Protein AF-A0A507CBW6-F1 (afdb_monomer_lite)

InterPro domains:
  IPR060113 TMA17, alpha-helical domain [PF26729] (41-96)

Organism: NCBI:txid1806994

Structure (mmCIF, N/CA/C/O backbone):
data_AF-A0A507CBW6-F1
#
_entry.id   AF-A0A507CBW6-F1
#
loop_
_atom_site.group_PDB
_atom_site.id
_atom_site.type_symbol
_atom_site.label_atom_id
_atom_site.label_alt_id
_atom_site.label_comp_id
_atom_site.label_asym_id
_atom_site.label_entity_id
_atom_site.label_seq_id
_atom_site.pdbx_PDB_ins_code
_atom_site.Cartn_x
_atom_site.Cartn_y
_atom_site.Cartn_z
_atom_site.occupancy
_atom_site.B_iso_or_equiv
_atom_site.auth_seq_id
_atom_site.auth_comp_id
_atom_site.auth_asym_id
_atom_site.auth_atom_id
_atom_site.pdbx_PDB_model_num
ATOM 1 N N . MET A 1 1 ? -36.607 7.594 3.781 1.00 44.94 1 MET A N 1
ATOM 2 C CA . MET A 1 1 ? -35.311 7.344 3.123 1.00 44.94 1 MET A CA 1
ATOM 3 C C . MET A 1 1 ? -34.856 6.011 3.657 1.00 44.94 1 MET A C 1
ATOM 5 O O . MET A 1 1 ? -34.400 5.958 4.791 1.00 44.94 1 MET A O 1
ATOM 9 N N . ASP A 1 2 ? -35.124 4.957 2.900 1.00 50.09 2 ASP A N 1
ATOM 10 C CA . ASP A 1 2 ? -34.789 3.590 3.280 1.00 50.09 2 ASP A CA 1
ATOM 11 C C . ASP A 1 2 ? -33.283 3.386 3.084 1.00 50.09 2 ASP A C 1
ATOM 13 O O . ASP A 1 2 ? -32.728 3.716 2.033 1.00 50.09 2 ASP A O 1
ATOM 17 N N . ILE A 1 3 ? -32.605 2.968 4.151 1.00 53.09 3 ILE A N 1
ATOM 18 C CA . ILE A 1 3 ? -31.185 2.625 4.138 1.00 53.09 3 ILE A CA 1
ATOM 19 C C . ILE A 1 3 ? -31.140 1.131 3.824 1.00 53.09 3 ILE A C 1
ATOM 21 O O . ILE A 1 3 ? -31.479 0.313 4.675 1.00 53.09 3 ILE A O 1
ATOM 25 N N . ASP A 1 4 ? -30.787 0.788 2.587 1.00 57.66 4 ASP A N 1
ATOM 26 C CA . ASP A 1 4 ? -30.631 -0.605 2.167 1.00 57.66 4 ASP A CA 1
ATOM 27 C C . ASP A 1 4 ? -29.314 -1.164 2.722 1.00 57.66 4 ASP A C 1
ATOM 29 O O . ASP A 1 4 ? -28.259 -1.086 2.081 1.00 57.66 4 ASP A O 1
ATOM 33 N N . ASP A 1 5 ? -29.375 -1.710 3.932 1.00 70.12 5 ASP A N 1
ATOM 34 C CA . ASP A 1 5 ? -28.289 -2.488 4.514 1.00 70.12 5 ASP A CA 1
ATOM 35 C C . ASP A 1 5 ? -28.390 -3.939 4.042 1.00 70.12 5 ASP A C 1
ATOM 37 O O . ASP A 1 5 ? -29.399 -4.610 4.254 1.00 70.12 5 ASP A O 1
ATOM 41 N N . TYR A 1 6 ? -27.335 -4.434 3.396 1.00 75.31 6 TYR A N 1
ATOM 42 C CA . TYR A 1 6 ? -27.193 -5.850 3.069 1.00 75.31 6 TYR A CA 1
ATOM 43 C C . TYR A 1 6 ? -25.892 -6.403 3.654 1.00 75.31 6 TYR A C 1
ATOM 45 O O . TYR A 1 6 ? -24.860 -5.723 3.707 1.00 75.31 6 TYR A O 1
ATOM 53 N N . GLU A 1 7 ? -25.972 -7.646 4.119 1.00 72.19 7 GLU A N 1
ATOM 54 C CA . GLU A 1 7 ? -24.863 -8.399 4.694 1.00 72.19 7 GLU A CA 1
ATOM 55 C C . GLU A 1 7 ? -24.310 -9.359 3.642 1.00 72.19 7 GLU A C 1
ATOM 57 O O . GLU A 1 7 ? -25.050 -10.132 3.035 1.00 72.19 7 GLU A O 1
ATOM 62 N N . GLU A 1 8 ? -23.003 -9.292 3.405 1.00 76.50 8 GLU A N 1
ATOM 63 C CA . GLU A 1 8 ? -22.300 -10.188 2.489 1.00 76.50 8 GLU A CA 1
ATOM 64 C C . GLU A 1 8 ? -21.407 -11.126 3.312 1.00 76.50 8 GLU A C 1
ATOM 66 O O . GLU A 1 8 ? -20.536 -10.670 4.060 1.00 76.50 8 GLU A O 1
ATOM 71 N N . GLU A 1 9 ? -21.645 -12.438 3.216 1.00 83.62 9 GLU A N 1
ATOM 72 C CA . GLU A 1 9 ? -20.814 -13.452 3.874 1.00 83.62 9 GLU A CA 1
ATOM 73 C C . GLU A 1 9 ? -19.533 -13.668 3.057 1.00 83.62 9 GLU A C 1
ATOM 75 O O . GLU A 1 9 ? -19.564 -14.159 1.929 1.00 83.62 9 GLU A O 1
ATOM 80 N N . LEU A 1 10 ? -18.391 -13.276 3.622 1.00 78.38 10 LEU A N 1
ATOM 81 C CA . LEU A 1 10 ? -17.081 -13.389 2.966 1.00 78.38 10 LEU A CA 1
ATOM 82 C C . LEU A 1 10 ? -16.437 -14.760 3.211 1.00 78.38 10 LEU A C 1
ATOM 84 O O . LEU A 1 10 ? -15.680 -15.254 2.377 1.00 78.38 10 LEU A O 1
ATOM 88 N N . MET A 1 11 ? -16.715 -15.353 4.373 1.00 71.00 11 MET A N 1
ATOM 89 C CA . MET A 1 11 ? -16.264 -16.673 4.824 1.00 71.00 11 MET A CA 1
ATOM 90 C C . MET A 1 11 ? -17.282 -17.234 5.827 1.00 71.00 11 MET A C 1
ATOM 92 O O . MET A 1 11 ? -17.985 -16.429 6.436 1.00 71.00 11 MET A O 1
ATOM 96 N N . PRO A 1 12 ? -17.325 -18.563 6.073 1.00 65.94 12 PRO A N 1
ATOM 97 C CA . PRO A 1 12 ? -18.265 -19.155 7.022 1.00 65.94 12 PRO A CA 1
ATOM 98 C C . PRO A 1 12 ? -18.230 -18.453 8.386 1.00 65.94 12 PRO A C 1
ATOM 100 O O . PRO A 1 12 ? -17.226 -18.518 9.099 1.00 65.94 12 PRO A O 1
ATOM 103 N N . GLY A 1 13 ? -19.321 -17.769 8.733 1.00 70.69 13 GLY A N 1
ATOM 104 C CA . GLY A 1 13 ? -19.465 -17.047 10.002 1.00 70.69 13 GLY A CA 1
ATOM 105 C C . GLY A 1 13 ? -18.837 -15.647 10.058 1.00 70.69 13 GLY A C 1
ATOM 106 O O . GLY A 1 13 ? -18.780 -15.062 11.140 1.00 70.69 13 GLY A O 1
ATOM 107 N N . VAL A 1 14 ? -18.378 -15.094 8.932 1.00 60.16 14 VAL A N 1
ATOM 108 C CA . VAL A 1 14 ? -17.850 -13.724 8.830 1.00 60.16 14 VAL A CA 1
ATOM 109 C C . VAL A 1 14 ? -18.712 -12.917 7.862 1.00 60.16 14 VAL A C 1
ATOM 111 O O . VAL A 1 14 ? -18.595 -13.049 6.641 1.00 60.16 14 VAL A O 1
ATOM 114 N N . TYR A 1 15 ? -19.541 -12.044 8.429 1.00 80.69 15 TYR A N 1
ATOM 115 C CA . TYR A 1 15 ? -20.447 -11.165 7.694 1.00 80.69 15 TYR A CA 1
ATOM 116 C C . TYR A 1 15 ? -19.899 -9.740 7.677 1.00 80.69 15 TYR A C 1
ATOM 118 O O . TYR A 1 15 ? -19.450 -9.223 8.702 1.00 80.69 15 TYR A O 1
ATOM 126 N N . LEU A 1 16 ? -19.929 -9.101 6.508 1.00 70.75 16 LEU A N 1
ATOM 127 C CA . LEU A 1 16 ? -19.616 -7.685 6.363 1.00 70.75 16 LEU A CA 1
ATOM 128 C C . LEU A 1 16 ? -20.900 -6.919 6.047 1.00 70.75 16 LEU A C 1
ATOM 130 O O . LEU A 1 16 ? -21.464 -7.059 4.961 1.00 70.75 16 LEU A O 1
ATOM 134 N N . THR A 1 17 ? -21.338 -6.075 6.977 1.00 67.06 17 THR A N 1
ATOM 135 C CA . THR A 1 17 ? -22.446 -5.141 6.754 1.00 67.06 17 THR A CA 1
ATOM 136 C C . THR A 1 17 ? -21.914 -3.930 5.986 1.00 67.06 17 THR A C 1
ATOM 138 O O . THR A 1 17 ? -21.054 -3.197 6.484 1.00 67.06 17 THR A O 1
ATOM 141 N N . ARG A 1 18 ? -22.369 -3.726 4.742 1.00 57.06 18 ARG A N 1
ATOM 142 C CA . ARG A 1 18 ? -21.853 -2.658 3.869 1.00 57.06 18 ARG A CA 1
ATOM 143 C C . ARG A 1 18 ? -22.883 -1.540 3.702 1.00 57.06 18 ARG A C 1
ATOM 145 O O . ARG A 1 18 ? -23.785 -1.637 2.880 1.00 57.06 18 ARG A O 1
ATOM 152 N N . HIS A 1 19 ? -22.692 -0.429 4.409 1.00 63.62 19 HIS A N 1
ATOM 153 C CA . HIS A 1 19 ? -23.554 0.747 4.266 1.00 63.62 19 HIS A CA 1
ATOM 154 C C . HIS A 1 19 ? -23.194 1.543 3.004 1.00 63.62 19 HIS A C 1
ATOM 156 O O . HIS A 1 19 ? -22.082 2.068 2.867 1.00 63.62 19 HIS A O 1
ATOM 162 N N . ARG A 1 20 ? -24.142 1.680 2.068 1.00 49.03 20 ARG A N 1
ATOM 163 C CA . ARG A 1 20 ? -23.980 2.522 0.873 1.00 49.03 20 ARG A CA 1
ATOM 164 C C . ARG A 1 20 ? -24.113 4.007 1.239 1.00 49.03 20 ARG A C 1
ATOM 166 O O . ARG A 1 20 ? -25.126 4.646 0.984 1.00 49.03 20 ARG A O 1
ATOM 173 N N . ARG A 1 21 ? -23.049 4.604 1.780 1.00 52.28 21 ARG A N 1
ATOM 174 C CA . ARG A 1 21 ? -22.873 6.063 1.715 1.00 52.28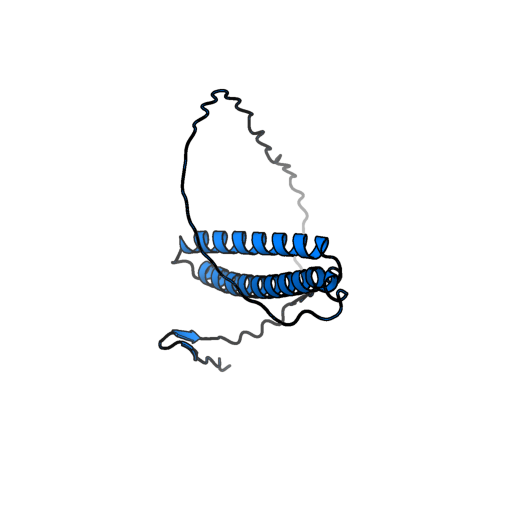 21 ARG A CA 1
ATOM 175 C C . ARG A 1 21 ? -22.273 6.412 0.357 1.00 52.28 21 ARG A C 1
ATOM 177 O O . ARG A 1 21 ? -21.103 6.142 0.098 1.00 52.28 21 ARG A O 1
ATOM 184 N N . SER A 1 22 ? -23.077 6.997 -0.528 1.00 51.47 22 SER A N 1
ATOM 185 C CA . SER A 1 22 ? -22.610 7.606 -1.775 1.00 51.47 22 SER A CA 1
ATOM 186 C C . SER A 1 22 ? -21.754 8.834 -1.456 1.00 51.47 22 SER A C 1
ATOM 188 O O . SER A 1 22 ? -22.230 9.964 -1.470 1.00 51.47 22 SER A O 1
ATOM 190 N N . ASN A 1 23 ? -20.482 8.600 -1.131 1.00 45.50 23 ASN A N 1
ATOM 191 C CA . ASN A 1 23 ? -19.489 9.646 -0.949 1.00 45.50 23 ASN A CA 1
ATOM 192 C C . ASN A 1 23 ? -18.842 9.959 -2.308 1.00 45.50 23 ASN A C 1
ATOM 194 O O . ASN A 1 23 ? -17.816 9.394 -2.687 1.00 45.50 23 ASN A O 1
ATOM 198 N N . THR A 1 24 ? -19.481 10.835 -3.083 1.00 46.91 24 THR A N 1
ATOM 199 C CA . THR A 1 24 ? -18.931 11.425 -4.313 1.00 46.91 24 THR A CA 1
ATOM 200 C C . THR A 1 24 ? -18.005 12.598 -3.980 1.00 46.91 24 THR A C 1
ATOM 202 O O . THR A 1 24 ? -18.213 13.716 -4.444 1.00 46.91 24 THR A O 1
ATOM 205 N N . ALA A 1 25 ? -16.977 12.361 -3.167 1.00 47.00 25 ALA A N 1
ATOM 206 C CA . ALA A 1 25 ? -15.941 13.346 -2.878 1.00 47.00 25 ALA A CA 1
ATOM 207 C C . ALA A 1 25 ? -14.595 12.845 -3.418 1.00 47.00 25 ALA A C 1
ATOM 209 O O . ALA A 1 25 ? -13.909 12.041 -2.798 1.00 47.00 25 ALA A O 1
ATOM 210 N N . ASN A 1 26 ? -14.244 13.316 -4.619 1.00 43.25 26 ASN A N 1
ATOM 211 C CA . ASN A 1 26 ? -12.877 13.398 -5.143 1.00 43.25 26 ASN A CA 1
ATOM 212 C C . ASN A 1 26 ? -11.959 12.186 -4.887 1.00 43.25 26 ASN A C 1
ATOM 214 O O . ASN A 1 26 ? -10.873 12.318 -4.321 1.00 43.25 26 ASN A O 1
ATOM 218 N N . GLN A 1 27 ? -12.299 11.022 -5.447 1.00 43.97 27 GLN A N 1
ATOM 219 C CA . GLN A 1 27 ? -11.257 10.060 -5.805 1.00 43.97 27 GLN A CA 1
ATOM 220 C C . GLN A 1 27 ? -10.465 10.631 -6.989 1.00 43.97 27 GLN A C 1
ATOM 222 O O . GLN A 1 27 ? -10.695 10.292 -8.145 1.00 43.97 27 GLN A O 1
ATOM 227 N N . ARG A 1 28 ? -9.496 11.510 -6.697 1.00 44.84 28 ARG A N 1
ATOM 228 C CA . ARG A 1 28 ? -8.319 11.703 -7.551 1.00 44.84 28 ARG A CA 1
ATOM 229 C C . ARG A 1 28 ? -7.540 10.386 -7.534 1.00 44.84 28 ARG A C 1
ATOM 231 O O . ARG A 1 28 ? -6.507 10.265 -6.884 1.00 44.84 28 ARG A O 1
ATOM 238 N N . THR A 1 29 ? -8.048 9.385 -8.244 1.00 51.53 29 THR A N 1
ATOM 239 C CA . THR A 1 29 ? -7.323 8.183 -8.650 1.00 51.53 29 THR A CA 1
ATOM 240 C C . THR A 1 29 ? -6.260 8.615 -9.652 1.00 51.53 29 THR A C 1
ATOM 242 O O . THR A 1 29 ? -6.385 8.425 -10.860 1.00 51.53 29 THR A O 1
ATOM 245 N N . ARG A 1 30 ? -5.208 9.283 -9.169 1.00 57.19 30 ARG A N 1
ATOM 246 C CA . ARG A 1 30 ? -3.956 9.310 -9.913 1.00 57.19 30 ARG A CA 1
ATOM 247 C C . ARG A 1 30 ? -3.467 7.872 -9.893 1.00 57.19 30 ARG A C 1
ATOM 249 O O . ARG A 1 30 ? -3.099 7.381 -8.832 1.00 57.19 30 ARG A O 1
ATOM 256 N N . ASN A 1 31 ? -3.541 7.198 -11.038 1.00 62.19 31 ASN A N 1
ATOM 257 C CA . ASN A 1 31 ? -2.877 5.915 -11.227 1.00 62.19 31 ASN A CA 1
ATOM 258 C C . ASN A 1 31 ? -1.422 6.092 -10.766 1.00 62.19 31 ASN A C 1
ATOM 260 O O . ASN A 1 31 ? -0.713 6.886 -11.389 1.00 62.19 31 ASN A O 1
ATOM 264 N N . PRO A 1 32 ? -0.981 5.413 -9.691 1.00 61.97 32 PRO A N 1
ATOM 265 C CA . PRO A 1 32 ? 0.359 5.608 -9.129 1.00 61.97 32 PRO A CA 1
ATOM 266 C C . PRO A 1 32 ? 1.468 5.188 -10.106 1.00 61.97 32 PRO A C 1
ATOM 268 O O . PRO A 1 32 ? 2.618 5.559 -9.933 1.00 61.97 32 PRO A O 1
ATOM 271 N N . MET A 1 33 ? 1.100 4.460 -11.160 1.00 64.50 33 MET A N 1
ATOM 272 C CA . MET A 1 33 ? 1.981 3.989 -12.225 1.00 64.50 33 MET A CA 1
ATOM 273 C C . MET A 1 33 ? 2.276 5.024 -13.311 1.00 64.50 33 MET A C 1
ATOM 275 O O . MET A 1 33 ? 3.276 4.901 -14.013 1.00 64.50 33 MET A O 1
ATOM 279 N N . LYS A 1 34 ? 1.428 6.047 -13.473 1.00 68.62 34 LYS A N 1
ATOM 280 C CA . LYS A 1 34 ? 1.459 6.873 -14.682 1.00 68.62 34 LYS A CA 1
ATOM 281 C C . LYS A 1 34 ? 2.777 7.651 -14.777 1.00 68.62 34 LYS A C 1
ATOM 283 O O . LYS A 1 34 ? 2.970 8.623 -14.051 1.00 68.62 34 LYS A O 1
ATOM 288 N N . GLY A 1 35 ? 3.641 7.248 -15.709 1.00 71.94 35 GLY A N 1
ATOM 289 C CA . GLY A 1 35 ? 4.928 7.894 -15.993 1.00 71.94 35 GLY A CA 1
ATOM 290 C C . GLY A 1 35 ? 6.166 7.228 -15.380 1.00 71.94 35 GLY A C 1
ATOM 291 O O . GLY A 1 35 ? 7.264 7.725 -15.611 1.00 71.94 35 GLY A O 1
ATOM 292 N N . ILE A 1 36 ? 6.019 6.119 -14.646 1.00 81.00 36 ILE A N 1
ATOM 293 C CA . ILE A 1 36 ? 7.155 5.332 -14.120 1.00 81.00 36 ILE A CA 1
ATOM 294 C C . ILE A 1 36 ? 7.233 3.909 -14.699 1.00 81.00 36 ILE A C 1
ATOM 296 O O . ILE A 1 36 ? 8.167 3.178 -14.398 1.00 81.00 36 ILE A O 1
ATOM 300 N N . GLU A 1 37 ? 6.276 3.529 -15.549 1.00 77.06 37 GLU A N 1
ATOM 301 C CA . GLU A 1 37 ? 6.025 2.160 -16.042 1.00 77.06 37 GLU A CA 1
ATOM 302 C C . GLU A 1 37 ? 7.203 1.478 -16.759 1.00 77.06 37 GLU A C 1
ATOM 304 O O . GLU A 1 37 ? 7.251 0.246 -16.806 1.00 77.06 37 GLU A O 1
ATOM 309 N N . ASP A 1 38 ? 8.146 2.255 -17.294 1.00 77.81 38 ASP A N 1
ATOM 310 C CA . ASP A 1 38 ? 9.229 1.748 -18.145 1.00 77.81 38 ASP A CA 1
ATOM 311 C C . ASP A 1 38 ? 10.622 1.871 -17.513 1.00 77.81 38 ASP A C 1
ATOM 313 O O . ASP A 1 38 ? 11.607 1.418 -18.092 1.00 77.81 38 ASP A O 1
ATOM 317 N N . SER A 1 39 ? 10.727 2.456 -16.315 1.00 88.19 39 SER A N 1
ATOM 318 C CA . SER A 1 39 ? 12.002 2.582 -15.607 1.00 88.19 39 SER A CA 1
ATOM 319 C C . SER A 1 39 ? 12.034 1.673 -14.388 1.00 88.19 39 SER A C 1
ATOM 321 O O . SER A 1 39 ? 11.316 1.895 -13.414 1.00 88.19 39 SER A O 1
ATOM 323 N N . TYR A 1 40 ? 12.910 0.667 -14.427 1.00 88.56 40 TYR A N 1
ATOM 324 C CA . TYR A 1 40 ? 13.100 -0.268 -13.319 1.00 88.56 40 TYR A CA 1
ATOM 325 C C . TYR A 1 40 ? 13.457 0.456 -12.011 1.00 88.56 40 TYR A C 1
ATOM 327 O O . TYR A 1 40 ? 12.880 0.155 -10.970 1.00 88.56 40 TYR A O 1
ATOM 335 N N . GLU A 1 41 ? 14.349 1.450 -12.068 1.00 89.69 41 GLU A N 1
ATOM 336 C CA . GLU A 1 41 ? 14.767 2.226 -10.893 1.00 89.69 41 GLU A CA 1
ATOM 337 C C . GLU A 1 41 ? 13.598 3.009 -10.280 1.00 89.69 41 GLU A C 1
ATOM 339 O O . GLU A 1 41 ? 13.413 3.010 -9.063 1.00 89.69 41 GLU A O 1
ATOM 344 N N . LEU A 1 42 ? 12.761 3.642 -11.115 1.00 89.62 42 LEU A N 1
ATOM 345 C CA . LEU A 1 42 ? 11.596 4.390 -10.629 1.00 89.62 42 LEU A CA 1
ATOM 346 C C . LEU A 1 42 ? 10.538 3.461 -10.025 1.00 89.62 42 LEU A C 1
ATOM 348 O O . LEU A 1 42 ? 9.921 3.806 -9.016 1.00 89.62 42 LEU A O 1
ATOM 352 N N . LEU A 1 43 ? 10.357 2.274 -10.606 1.00 90.12 43 LEU A N 1
ATOM 353 C CA . LEU A 1 43 ? 9.477 1.240 -10.069 1.00 90.12 43 LEU A CA 1
ATOM 354 C C . LEU A 1 43 ? 9.977 0.709 -8.719 1.00 90.12 43 LEU A C 1
ATOM 356 O O . LEU A 1 43 ? 9.183 0.562 -7.792 1.00 90.12 43 LEU A O 1
ATOM 360 N N . GLU A 1 44 ? 11.280 0.477 -8.563 1.00 92.31 44 GLU A N 1
ATOM 361 C CA . GLU A 1 44 ? 11.863 0.035 -7.292 1.00 92.31 44 GLU A CA 1
ATOM 362 C C . GLU A 1 44 ? 11.680 1.083 -6.184 1.00 92.31 44 GLU A C 1
ATOM 364 O O . GLU A 1 44 ? 11.216 0.755 -5.085 1.00 92.31 44 GLU A O 1
ATOM 369 N N . ILE A 1 45 ? 11.969 2.352 -6.491 1.00 92.81 45 ILE A N 1
ATOM 370 C CA . ILE A 1 45 ? 11.771 3.477 -5.567 1.00 92.81 45 ILE A CA 1
ATOM 371 C C . ILE A 1 45 ? 10.303 3.565 -5.139 1.00 92.81 45 ILE A C 1
ATOM 373 O O . ILE A 1 45 ? 10.008 3.682 -3.945 1.00 92.81 45 ILE A O 1
ATOM 377 N N . GLU A 1 46 ? 9.371 3.478 -6.089 1.00 93.19 46 GLU A N 1
ATOM 378 C CA . GLU A 1 46 ? 7.942 3.559 -5.792 1.00 93.19 46 GLU A CA 1
ATOM 379 C C . GLU A 1 46 ? 7.451 2.343 -4.988 1.00 93.19 46 GLU A C 1
ATOM 381 O O . GLU A 1 46 ? 6.687 2.505 -4.032 1.00 93.19 46 GLU A O 1
ATOM 386 N N . SER A 1 47 ? 7.938 1.134 -5.291 1.00 93.00 47 SER A N 1
ATOM 387 C CA . SER A 1 47 ? 7.658 -0.075 -4.501 1.00 93.00 47 SER A CA 1
ATOM 388 C C . SER A 1 47 ? 8.091 0.105 -3.046 1.00 93.00 47 SER A C 1
ATOM 390 O O . SER A 1 47 ? 7.319 -0.165 -2.121 1.00 93.00 47 SER A O 1
ATOM 392 N N . LEU A 1 48 ? 9.302 0.625 -2.823 1.00 94.69 48 LEU A N 1
ATOM 393 C CA . LEU A 1 48 ? 9.823 0.883 -1.483 1.00 94.69 48 LEU A CA 1
ATOM 394 C C . LEU A 1 48 ? 9.001 1.954 -0.752 1.00 94.69 48 LEU A C 1
ATOM 396 O O . LEU A 1 48 ? 8.669 1.785 0.426 1.00 94.69 48 LEU A O 1
ATOM 400 N N . ARG A 1 49 ? 8.621 3.031 -1.452 1.00 96.94 49 ARG A N 1
ATOM 401 C CA . ARG A 1 49 ? 7.767 4.098 -0.913 1.00 96.94 49 ARG A CA 1
ATOM 402 C C . ARG A 1 49 ? 6.414 3.551 -0.457 1.00 96.94 49 ARG A C 1
ATOM 404 O O . ARG A 1 49 ? 5.979 3.853 0.656 1.00 96.94 49 ARG A O 1
ATOM 411 N N . LEU A 1 50 ? 5.765 2.729 -1.284 1.00 95.25 50 LEU A N 1
ATOM 412 C CA . LEU A 1 50 ? 4.487 2.097 -0.954 1.00 95.25 50 LEU A CA 1
ATOM 413 C C . LEU A 1 50 ? 4.625 1.124 0.221 1.00 95.25 50 LEU A C 1
ATOM 415 O O . LEU A 1 50 ? 3.824 1.189 1.151 1.00 95.25 50 LEU A O 1
ATOM 419 N N . LYS A 1 51 ? 5.669 0.286 0.250 1.00 95.75 51 LYS A N 1
ATOM 420 C CA . LYS A 1 51 ? 5.944 -0.624 1.378 1.00 95.75 51 LYS A CA 1
ATOM 421 C C . LYS A 1 51 ? 6.111 0.133 2.696 1.00 95.75 51 LYS A C 1
ATOM 423 O O . LYS A 1 51 ? 5.568 -0.285 3.719 1.00 95.75 51 LYS A O 1
ATOM 428 N N . ASN A 1 52 ? 6.813 1.266 2.677 1.00 96.50 52 ASN A N 1
ATOM 429 C CA . ASN A 1 52 ? 6.961 2.106 3.862 1.00 96.50 52 ASN A CA 1
ATOM 430 C C . ASN A 1 52 ? 5.622 2.740 4.282 1.00 96.50 52 ASN A C 1
ATOM 432 O O . ASN A 1 52 ? 5.273 2.719 5.460 1.00 96.50 52 ASN A O 1
ATOM 436 N N . SER A 1 53 ? 4.827 3.227 3.323 1.00 95.75 53 SER A N 1
ATOM 437 C CA . SER A 1 53 ? 3.484 3.751 3.607 1.00 95.75 53 SER A CA 1
ATOM 438 C C . SER A 1 53 ? 2.583 2.699 4.261 1.00 95.75 53 SER A C 1
ATOM 440 O O . SER A 1 53 ? 1.922 3.006 5.251 1.00 95.75 53 SER A O 1
ATOM 442 N N . VAL A 1 54 ? 2.582 1.459 3.760 1.00 96.56 54 VAL A N 1
ATOM 443 C CA . VAL A 1 54 ? 1.822 0.350 4.359 1.00 96.56 54 VAL A CA 1
ATOM 444 C C . VAL A 1 54 ? 2.291 0.083 5.787 1.00 96.56 54 VAL A C 1
ATOM 446 O O . VAL A 1 54 ? 1.467 -0.037 6.692 1.00 96.56 54 VAL A O 1
ATOM 449 N N . LYS A 1 55 ? 3.609 0.028 6.013 1.00 97.44 55 LYS A N 1
ATOM 450 C CA . LYS A 1 55 ? 4.184 -0.189 7.346 1.00 97.44 55 LYS A CA 1
ATOM 451 C C . LYS A 1 55 ? 3.709 0.868 8.349 1.00 97.44 55 LYS A C 1
ATOM 453 O O . LYS A 1 55 ? 3.316 0.513 9.458 1.00 97.44 55 LYS A O 1
ATOM 458 N N . LEU A 1 56 ? 3.716 2.142 7.956 1.00 96.94 56 LEU A N 1
ATOM 459 C CA . LEU A 1 56 ? 3.262 3.245 8.807 1.00 96.94 56 LEU A CA 1
ATOM 460 C C . LEU A 1 56 ? 1.760 3.161 9.108 1.00 96.94 56 LEU A C 1
ATOM 462 O O . LEU A 1 56 ? 1.364 3.336 10.258 1.00 96.94 56 LEU A O 1
ATOM 466 N N . LEU A 1 57 ? 0.929 2.835 8.112 1.00 96.81 57 LEU A N 1
ATOM 467 C CA . LEU A 1 57 ? -0.514 2.654 8.313 1.00 96.81 57 LEU A CA 1
ATOM 468 C C . LEU A 1 57 ? -0.819 1.484 9.256 1.00 96.81 57 LEU A C 1
ATOM 470 O O . LEU A 1 57 ? -1.690 1.594 10.114 1.00 96.81 57 LEU A O 1
ATOM 474 N N . LEU A 1 58 ? -0.079 0.377 9.149 1.00 97.38 58 LEU A N 1
ATOM 475 C CA . LEU A 1 58 ? -0.217 -0.759 10.064 1.00 97.38 58 LEU A CA 1
ATOM 476 C C . LEU A 1 58 ? 0.172 -0.388 11.500 1.00 97.38 58 LEU A C 1
ATOM 478 O O . LEU A 1 58 ? -0.547 -0.746 12.432 1.00 97.38 58 LEU A O 1
ATOM 482 N N . GLN A 1 59 ? 1.266 0.357 11.680 1.00 97.88 59 GLN A N 1
ATOM 483 C CA . GLN A 1 59 ? 1.685 0.845 12.995 1.00 97.88 59 GLN A CA 1
ATOM 484 C C . GLN A 1 59 ? 0.653 1.814 13.592 1.00 97.88 59 GLN A C 1
ATOM 486 O O . GLN A 1 59 ? 0.302 1.687 14.762 1.00 97.88 59 GLN A O 1
ATOM 491 N N . SER A 1 60 ? 0.117 2.733 12.786 1.00 97.06 60 SER A N 1
ATOM 492 C CA . SER A 1 60 ? -0.955 3.645 13.203 1.00 97.06 60 SER A CA 1
ATOM 493 C C . SER A 1 60 ? -2.219 2.879 13.604 1.00 97.06 60 SER A C 1
ATOM 495 O O . SER A 1 60 ? -2.785 3.136 14.663 1.00 97.06 60 SER A O 1
ATOM 497 N N . ASN A 1 61 ? -2.616 1.864 12.831 1.00 96.62 61 ASN A N 1
ATOM 498 C CA . ASN A 1 61 ? -3.741 0.997 13.182 1.00 96.62 61 ASN A CA 1
ATOM 499 C C . ASN A 1 61 ? -3.509 0.242 14.494 1.00 96.62 61 ASN A C 1
ATOM 501 O O . ASN A 1 61 ? -4.454 0.047 15.254 1.00 96.62 61 ASN A O 1
ATOM 505 N N . GLN A 1 62 ? -2.276 -0.187 14.769 1.00 97.62 62 GLN A N 1
ATOM 506 C CA . GLN A 1 62 ? -1.938 -0.828 16.036 1.00 97.62 62 GLN A CA 1
ATOM 507 C C . GLN A 1 62 ? -2.109 0.136 17.216 1.00 97.62 62 GLN A C 1
ATOM 509 O O . GLN A 1 62 ? -2.713 -0.254 18.208 1.00 97.62 62 GLN A O 1
ATOM 514 N N . GLN A 1 63 ? -1.659 1.385 17.078 1.00 97.12 63 GLN A N 1
ATOM 515 C CA . GLN A 1 63 ? -1.825 2.423 18.102 1.00 97.12 63 GLN A CA 1
ATOM 516 C C . GLN A 1 63 ? -3.302 2.772 18.332 1.00 97.12 63 GLN A C 1
ATOM 518 O O . GLN A 1 63 ? -3.746 2.886 19.467 1.00 97.12 63 GLN A O 1
ATOM 523 N N . MET A 1 64 ? -4.104 2.879 17.268 1.00 96.00 64 MET A N 1
ATOM 524 C CA . MET A 1 64 ? -5.540 3.171 17.392 1.00 96.00 64 MET A CA 1
ATOM 525 C C . MET A 1 64 ? -6.320 2.049 18.094 1.00 96.00 64 MET A C 1
ATOM 527 O O . MET A 1 64 ? -7.319 2.312 18.758 1.00 96.00 64 MET A O 1
ATOM 531 N N . ARG A 1 65 ? -5.856 0.795 18.003 1.00 95.06 65 ARG A N 1
ATOM 532 C CA . ARG A 1 65 ? -6.466 -0.344 18.714 1.00 95.06 65 ARG A CA 1
ATOM 533 C C . ARG A 1 65 ? -6.282 -0.291 20.231 1.00 95.06 65 ARG A C 1
ATOM 535 O O . ARG A 1 65 ? -6.967 -1.038 20.923 1.00 95.06 65 ARG A O 1
ATOM 542 N N . GLU A 1 66 ? -5.403 0.569 20.745 1.00 96.06 66 GLU A N 1
ATOM 543 C CA . GLU A 1 66 ? -5.238 0.793 22.188 1.00 96.06 66 GLU A CA 1
ATOM 544 C C . GLU A 1 66 ? -6.460 1.498 22.808 1.00 96.06 66 GLU A C 1
ATOM 546 O O . GLU A 1 66 ? -6.658 1.430 24.019 1.00 96.06 66 GLU A O 1
ATOM 551 N N . PHE A 1 67 ? -7.323 2.103 21.980 1.00 95.31 67 PHE A N 1
ATOM 552 C CA . PHE A 1 67 ? -8.515 2.847 22.397 1.00 95.31 67 PHE A CA 1
ATOM 553 C C . PHE A 1 67 ? -9.794 2.268 21.752 1.00 95.31 67 PHE A C 1
ATOM 555 O O . PHE A 1 67 ? -10.434 2.921 20.928 1.00 95.31 67 PHE A O 1
ATOM 562 N N . PRO A 1 68 ? -10.200 1.031 22.103 1.00 92.00 68 PRO A N 1
ATOM 563 C CA . PRO A 1 68 ? -11.311 0.332 21.448 1.00 92.00 68 PRO A CA 1
ATOM 564 C C . PRO A 1 68 ? -12.695 0.938 21.728 1.00 92.00 68 PRO A C 1
ATOM 566 O O . PRO A 1 68 ? -13.665 0.570 21.062 1.00 92.00 68 PRO A O 1
ATOM 569 N N . GLU A 1 69 ? -12.807 1.840 22.699 1.00 95.19 69 GLU A N 1
ATOM 570 C CA . GLU A 1 69 ? -14.066 2.502 23.050 1.00 95.19 69 GLU A CA 1
ATOM 571 C C . GLU A 1 69 ? -14.420 3.646 22.089 1.00 95.19 69 GLU A C 1
ATOM 573 O O . GLU A 1 69 ? -15.589 4.006 21.976 1.00 95.19 69 GLU A O 1
ATOM 578 N N . ASP A 1 70 ? -13.440 4.184 21.354 1.00 95.75 70 ASP A N 1
ATOM 579 C CA . ASP A 1 70 ? -13.651 5.300 20.433 1.00 95.75 70 ASP A CA 1
ATOM 580 C C . ASP A 1 70 ? -14.179 4.799 19.065 1.00 95.75 70 ASP A C 1
ATOM 582 O O . ASP A 1 70 ? -13.476 4.073 18.345 1.00 95.75 70 ASP A O 1
ATOM 586 N N . PRO A 1 71 ? -15.426 5.138 18.680 1.00 94.81 71 PRO A N 1
ATOM 587 C CA . PRO A 1 71 ? -15.991 4.731 17.398 1.00 94.81 71 PRO A CA 1
ATOM 588 C C . PRO A 1 71 ? -15.310 5.405 16.199 1.00 94.81 71 PRO A C 1
ATOM 590 O O . PRO A 1 71 ? -15.234 4.785 15.135 1.00 94.81 71 PRO A O 1
ATOM 593 N N . ASP A 1 72 ? -14.770 6.615 16.352 1.00 96.62 72 ASP A N 1
ATOM 594 C CA . ASP A 1 72 ? -14.121 7.340 15.259 1.00 96.62 72 ASP A CA 1
ATOM 595 C C . ASP A 1 72 ? -12.803 6.656 14.875 1.00 96.62 72 ASP A C 1
ATOM 597 O O . ASP A 1 72 ? -12.488 6.503 13.691 1.00 96.62 72 ASP A O 1
ATOM 601 N N . LEU A 1 73 ? -12.077 6.115 15.860 1.00 95.44 73 LEU A N 1
ATOM 602 C CA . LEU A 1 73 ? -10.870 5.324 15.610 1.00 95.44 73 LEU A CA 1
ATOM 603 C C . LEU A 1 73 ? -11.169 4.001 14.895 1.00 95.44 73 LEU A C 1
ATOM 605 O O . LEU A 1 73 ? -10.376 3.561 14.060 1.00 95.44 73 LEU A O 1
ATOM 609 N N . LYS A 1 74 ? -12.325 3.372 15.146 1.00 95.38 74 LYS A N 1
ATOM 610 C CA . LYS A 1 74 ? -12.748 2.171 14.398 1.00 95.38 74 LYS A CA 1
ATOM 611 C C . LYS A 1 74 ? -12.980 2.487 12.925 1.00 95.38 74 LYS A C 1
ATOM 613 O O . LYS A 1 74 ? -12.560 1.712 12.063 1.00 95.38 74 LYS A O 1
ATOM 618 N N . ILE A 1 75 ? -13.608 3.628 12.642 1.00 95.94 75 ILE A N 1
ATOM 619 C CA . ILE A 1 75 ? -13.828 4.109 11.275 1.00 95.94 75 ILE A CA 1
ATOM 620 C C . ILE A 1 75 ? -12.479 4.397 10.605 1.00 95.94 75 ILE A C 1
ATOM 622 O O . ILE A 1 75 ? -12.222 3.879 9.519 1.00 95.94 75 ILE A O 1
ATOM 626 N N . ALA A 1 76 ? -11.578 5.114 11.281 1.00 95.94 76 ALA A N 1
ATOM 627 C CA . ALA A 1 76 ? -10.243 5.412 10.764 1.00 95.94 76 ALA A CA 1
ATOM 628 C C . ALA A 1 76 ? -9.426 4.140 10.461 1.00 95.94 76 ALA A C 1
ATOM 630 O O . ALA A 1 76 ? -8.785 4.041 9.413 1.00 95.94 76 ALA A O 1
ATOM 631 N N . ILE A 1 77 ? -9.487 3.121 11.329 1.00 95.81 77 ILE A N 1
ATOM 632 C CA . ILE A 1 77 ? -8.858 1.815 11.075 1.00 95.81 77 ILE A CA 1
ATOM 633 C C . ILE A 1 77 ? -9.444 1.169 9.812 1.00 95.81 77 ILE A C 1
ATOM 635 O O . ILE A 1 77 ? -8.686 0.664 8.980 1.00 95.81 77 ILE A O 1
ATOM 639 N N . ALA A 1 78 ? -10.770 1.171 9.654 1.00 95.94 78 ALA A N 1
ATOM 640 C CA . ALA A 1 78 ? -11.431 0.580 8.492 1.00 95.94 78 ALA A CA 1
ATOM 641 C C . ALA A 1 78 ? -11.035 1.290 7.184 1.00 95.94 78 ALA A C 1
ATOM 643 O O . ALA A 1 78 ? -10.726 0.630 6.188 1.00 95.94 78 ALA A O 1
ATOM 644 N N . GLU A 1 79 ? -10.959 2.621 7.192 1.00 96.56 79 GLU A N 1
ATOM 645 C CA . GLU A 1 79 ? -10.480 3.408 6.052 1.00 96.56 79 GLU A CA 1
ATOM 646 C C . GLU A 1 79 ? -9.016 3.097 5.719 1.00 96.56 79 GLU A C 1
ATOM 648 O O . GLU A 1 79 ? -8.674 2.836 4.560 1.00 96.56 79 GLU A O 1
ATOM 653 N N . ASN A 1 80 ? -8.154 3.020 6.736 1.00 97.06 80 ASN A N 1
ATOM 654 C CA . ASN A 1 80 ? -6.753 2.653 6.559 1.00 97.06 80 ASN A CA 1
ATOM 655 C C . ASN A 1 80 ? -6.592 1.252 5.961 1.00 97.06 80 ASN A C 1
ATOM 657 O O . ASN A 1 80 ? -5.723 1.054 5.114 1.00 97.06 80 ASN A O 1
ATOM 661 N N . VAL A 1 81 ? -7.432 0.281 6.339 1.00 96.81 81 VAL A N 1
ATOM 662 C CA . VAL A 1 81 ? -7.419 -1.069 5.745 1.00 96.81 81 VAL A CA 1
ATOM 663 C C . VAL A 1 81 ? -7.710 -1.018 4.242 1.00 96.81 81 VAL A C 1
ATOM 665 O O . VAL A 1 81 ? -7.030 -1.687 3.462 1.00 96.81 81 VAL A O 1
ATOM 668 N N . ILE A 1 82 ? -8.658 -0.185 3.805 1.00 95.94 82 ILE A N 1
ATOM 669 C CA . ILE A 1 82 ? -8.955 -0.002 2.376 1.00 95.94 82 ILE A CA 1
ATOM 670 C C . ILE A 1 82 ? -7.736 0.577 1.644 1.00 95.94 82 ILE A C 1
ATOM 672 O O . ILE A 1 82 ? -7.392 0.116 0.552 1.00 95.94 82 ILE A O 1
ATOM 676 N N . ILE A 1 83 ? -7.063 1.565 2.239 1.00 93.94 83 ILE A N 1
ATOM 677 C CA . ILE A 1 83 ? -5.858 2.180 1.665 1.00 93.94 83 ILE A CA 1
ATOM 678 C C . ILE A 1 83 ? -4.718 1.159 1.580 1.00 93.94 83 ILE A C 1
ATOM 680 O O . ILE A 1 83 ? -4.098 1.035 0.524 1.00 93.94 83 ILE A O 1
ATOM 684 N N . ILE A 1 84 ? -4.478 0.393 2.647 1.00 94.12 84 ILE A N 1
ATOM 685 C CA . ILE A 1 84 ? -3.459 -0.663 2.695 1.00 94.12 84 ILE A CA 1
ATOM 686 C C . ILE A 1 84 ? -3.688 -1.682 1.574 1.00 94.12 84 ILE A C 1
ATOM 688 O O . ILE A 1 84 ? -2.758 -1.990 0.831 1.00 94.12 84 ILE A O 1
ATOM 692 N N . ASN A 1 85 ? -4.924 -2.154 1.394 1.00 94.81 85 ASN A N 1
ATOM 693 C CA . ASN A 1 85 ? -5.252 -3.109 0.335 1.00 94.81 85 ASN A CA 1
ATOM 694 C C . ASN A 1 85 ? -4.953 -2.540 -1.059 1.00 94.81 85 ASN A C 1
ATOM 696 O O . ASN A 1 85 ? -4.312 -3.202 -1.872 1.00 94.81 85 ASN A O 1
ATOM 700 N N . ARG A 1 86 ? -5.332 -1.282 -1.323 1.00 93.38 86 ARG A N 1
ATOM 701 C CA . ARG A 1 86 ? -5.008 -0.605 -2.594 1.00 93.38 86 ARG A CA 1
ATOM 702 C C . ARG A 1 86 ? -3.498 -0.494 -2.818 1.00 93.38 86 ARG A C 1
ATOM 704 O O . ARG A 1 86 ? -3.033 -0.685 -3.939 1.00 93.38 86 ARG A O 1
ATOM 711 N N . GLN A 1 87 ? -2.734 -0.192 -1.770 1.00 93.31 87 GLN A N 1
ATOM 712 C CA . GLN A 1 87 ? -1.276 -0.105 -1.853 1.00 93.31 87 GLN A CA 1
ATOM 713 C C . GLN A 1 87 ? -0.635 -1.475 -2.101 1.00 93.31 87 GLN A C 1
ATOM 715 O O . GLN A 1 87 ? 0.300 -1.553 -2.892 1.00 93.31 87 GLN A O 1
ATOM 720 N N . PHE A 1 88 ? -1.156 -2.556 -1.514 1.00 95.12 88 PHE A N 1
ATOM 721 C CA . PHE A 1 88 ? -0.692 -3.912 -1.816 1.00 95.12 88 PHE A CA 1
ATOM 722 C C . PHE A 1 88 ? -0.937 -4.309 -3.272 1.00 95.12 88 PHE A C 1
ATOM 724 O O . PHE A 1 88 ? -0.028 -4.846 -3.902 1.00 95.12 88 PHE A O 1
ATOM 731 N N . GLU A 1 89 ? -2.113 -4.017 -3.833 1.00 94.56 89 GLU A N 1
ATOM 732 C CA . GLU A 1 89 ? -2.370 -4.284 -5.256 1.00 94.56 89 GLU A CA 1
ATOM 733 C C . GLU A 1 89 ? -1.439 -3.470 -6.169 1.00 94.56 89 GLU A C 1
ATOM 735 O O . GLU A 1 89 ? -0.907 -3.990 -7.155 1.00 94.56 89 GLU A O 1
ATOM 740 N N . ALA A 1 90 ? -1.160 -2.212 -5.810 1.00 90.50 90 ALA A N 1
ATOM 741 C CA . ALA A 1 90 ? -0.182 -1.398 -6.524 1.00 90.50 90 ALA A CA 1
ATOM 742 C C . ALA A 1 90 ? 1.228 -2.009 -6.447 1.00 90.50 90 ALA A C 1
ATOM 744 O O . ALA A 1 90 ? 1.861 -2.176 -7.485 1.00 90.50 90 ALA A O 1
ATOM 745 N N . ILE A 1 91 ? 1.690 -2.419 -5.258 1.00 93.38 91 ILE A N 1
ATOM 746 C CA . ILE A 1 91 ? 2.990 -3.087 -5.069 1.00 93.38 91 ILE A CA 1
ATOM 747 C C . ILE A 1 91 ? 3.083 -4.348 -5.934 1.00 93.38 91 ILE A C 1
ATOM 749 O O . ILE A 1 91 ? 4.068 -4.507 -6.648 1.00 93.38 91 ILE A O 1
ATOM 753 N N . ARG A 1 92 ? 2.056 -5.209 -5.934 1.00 94.12 92 ARG A N 1
ATOM 754 C CA . ARG A 1 92 ? 2.037 -6.424 -6.771 1.00 94.12 92 ARG A CA 1
ATOM 755 C C . ARG A 1 92 ? 2.171 -6.099 -8.253 1.00 94.12 92 ARG A C 1
ATOM 757 O O . ARG A 1 92 ? 2.908 -6.772 -8.967 1.00 94.12 92 ARG A O 1
ATOM 764 N N . THR A 1 93 ? 1.483 -5.054 -8.706 1.00 92.88 93 THR A N 1
ATOM 765 C CA . THR A 1 93 ? 1.562 -4.604 -10.100 1.00 92.88 93 THR A CA 1
ATOM 766 C C . THR A 1 93 ? 2.965 -4.080 -10.430 1.00 92.88 93 THR A C 1
ATOM 768 O O . THR A 1 93 ? 3.496 -4.386 -11.496 1.00 92.88 93 THR A O 1
ATOM 771 N N . ILE A 1 94 ? 3.600 -3.341 -9.509 1.00 91.81 94 ILE A N 1
ATOM 772 C CA . ILE A 1 94 ? 4.975 -2.840 -9.679 1.00 91.81 94 ILE A CA 1
ATOM 773 C C . ILE A 1 94 ? 5.955 -4.007 -9.755 1.00 91.81 94 ILE A C 1
ATOM 775 O O . ILE A 1 94 ? 6.770 -4.065 -10.669 1.00 91.81 94 ILE A O 1
ATOM 779 N N . GLU A 1 95 ? 5.863 -4.955 -8.825 1.00 91.94 95 GLU A N 1
ATOM 780 C CA . GLU A 1 95 ? 6.753 -6.116 -8.767 1.00 91.94 95 GLU A CA 1
ATOM 781 C C . GLU A 1 95 ? 6.616 -7.002 -10.012 1.00 91.94 95 GLU A C 1
ATOM 783 O O . GLU A 1 95 ? 7.623 -7.474 -10.543 1.00 91.94 95 GLU A O 1
ATOM 788 N N . ALA A 1 96 ? 5.395 -7.175 -10.529 1.00 90.75 96 ALA A N 1
ATOM 789 C CA . ALA A 1 96 ? 5.165 -7.850 -11.803 1.00 90.75 96 ALA A CA 1
ATOM 790 C C . ALA A 1 96 ? 5.863 -7.115 -12.960 1.00 90.75 96 ALA A C 1
ATOM 792 O O . ALA A 1 96 ? 6.616 -7.732 -13.711 1.00 90.75 96 ALA A O 1
ATOM 793 N N . ARG A 1 97 ? 5.706 -5.788 -13.050 1.00 89.94 97 ARG A N 1
ATOM 794 C CA . ARG A 1 97 ? 6.347 -4.981 -14.099 1.00 89.94 97 ARG A CA 1
ATOM 795 C C . ARG A 1 97 ? 7.874 -4.999 -14.004 1.00 89.94 97 ARG A C 1
ATOM 797 O O . ARG A 1 97 ? 8.549 -5.134 -15.020 1.00 89.94 97 ARG A O 1
ATOM 804 N N . MET A 1 98 ? 8.428 -4.917 -12.795 1.00 90.62 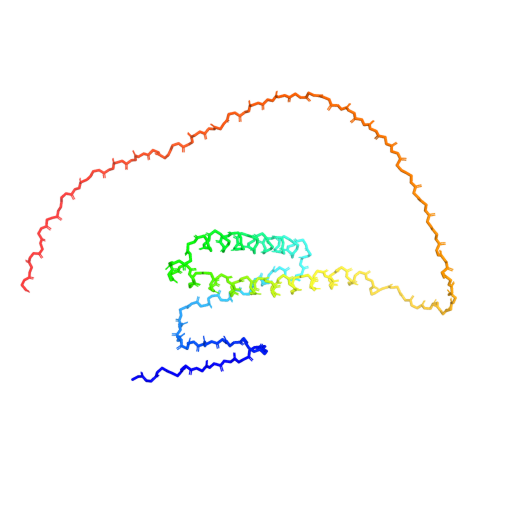98 MET A N 1
ATOM 805 C CA . MET A 1 98 ? 9.869 -5.052 -12.554 1.00 90.62 98 MET A CA 1
ATOM 806 C C . MET A 1 98 ? 10.387 -6.419 -13.010 1.00 90.62 98 MET A C 1
ATOM 808 O O . MET A 1 98 ? 11.451 -6.501 -13.622 1.00 90.62 98 MET A O 1
ATOM 812 N N . LYS A 1 99 ? 9.627 -7.491 -12.752 1.00 89.56 99 LYS A N 1
ATOM 813 C CA . LYS A 1 99 ? 9.962 -8.843 -13.211 1.00 89.56 99 LYS A CA 1
ATOM 814 C C . LYS A 1 99 ? 9.937 -8.950 -14.735 1.00 89.56 99 LYS A C 1
ATOM 816 O O . LYS A 1 99 ? 10.834 -9.576 -15.295 1.00 89.56 99 LYS A O 1
ATOM 821 N N . ASP A 1 100 ? 8.967 -8.326 -15.398 1.00 88.50 100 ASP A N 1
ATOM 822 C CA . ASP A 1 100 ? 8.901 -8.284 -16.863 1.00 88.50 100 ASP A CA 1
ATOM 823 C C . ASP A 1 100 ? 10.113 -7.548 -17.448 1.00 88.50 100 ASP A C 1
ATOM 825 O O . ASP A 1 100 ? 10.780 -8.063 -18.347 1.00 88.50 100 ASP A O 1
ATOM 829 N N . LEU A 1 101 ? 10.476 -6.389 -16.890 1.00 86.75 101 LEU A N 1
ATOM 830 C CA . LEU A 1 101 ? 11.659 -5.631 -17.312 1.00 86.75 101 LEU A CA 1
ATOM 831 C C . LEU A 1 101 ? 12.960 -6.419 -17.089 1.00 86.75 101 LEU A C 1
ATOM 833 O O . LEU A 1 101 ? 13.812 -6.461 -17.975 1.00 86.75 101 LEU A O 1
ATOM 837 N N . ALA A 1 102 ? 13.091 -7.114 -15.955 1.00 83.69 102 ALA A N 1
ATOM 838 C CA . ALA A 1 102 ? 14.236 -7.981 -15.677 1.00 83.69 102 ALA A CA 1
ATOM 839 C C . ALA A 1 102 ? 14.274 -9.232 -16.584 1.00 83.69 102 ALA A C 1
ATOM 841 O O . ALA A 1 102 ? 15.349 -9.721 -16.936 1.00 83.69 102 ALA A O 1
ATOM 842 N N . GLY A 1 103 ? 13.107 -9.756 -16.977 1.00 69.06 103 GLY A N 1
ATOM 843 C CA . GLY A 1 103 ? 12.949 -10.934 -17.836 1.00 69.06 103 GLY A CA 1
ATOM 844 C C . GLY A 1 103 ? 13.115 -10.657 -19.333 1.00 69.06 103 GLY A C 1
ATOM 845 O O . GLY A 1 103 ? 13.512 -11.552 -20.080 1.00 69.06 103 GLY A O 1
ATOM 846 N N . THR A 1 104 ? 12.895 -9.419 -19.778 1.00 57.00 104 THR A N 1
ATOM 847 C CA . THR A 1 104 ? 13.058 -9.016 -21.189 1.00 57.00 104 THR A CA 1
ATOM 848 C C . THR A 1 104 ? 14.527 -9.093 -21.647 1.00 57.00 104 THR A C 1
ATOM 850 O O . THR A 1 104 ? 14.798 -9.230 -22.836 1.00 57.00 104 THR A O 1
ATOM 853 N N . GLY A 1 105 ? 15.488 -9.158 -20.715 1.00 51.19 105 GLY A N 1
ATOM 854 C CA . GLY A 1 105 ? 16.897 -9.464 -21.004 1.00 51.19 105 GLY A CA 1
ATOM 855 C C . GLY A 1 105 ? 17.197 -10.927 -21.378 1.00 51.19 105 GLY A C 1
ATOM 856 O O . GLY A 1 105 ? 18.337 -11.243 -21.707 1.00 51.19 105 GLY A O 1
ATOM 857 N N . ARG A 1 106 ? 16.211 -11.839 -21.327 1.00 49.19 106 ARG A N 1
ATOM 858 C CA . ARG A 1 106 ? 16.385 -13.277 -21.629 1.00 49.19 106 ARG A CA 1
ATOM 859 C C . ARG A 1 106 ? 15.686 -13.763 -22.902 1.00 49.19 106 ARG A C 1
ATOM 861 O O . ARG A 1 106 ? 15.731 -14.956 -23.188 1.00 49.19 106 ARG A O 1
ATOM 868 N N . CYS A 1 107 ? 15.095 -12.877 -23.702 1.00 43.44 107 CYS A N 1
ATOM 869 C CA . CYS A 1 107 ? 14.469 -13.256 -24.975 1.00 43.44 107 CYS A CA 1
ATOM 870 C C . CYS A 1 107 ? 15.446 -13.080 -26.154 1.00 43.44 107 CYS A C 1
ATOM 872 O O . CYS A 1 107 ? 15.191 -12.327 -27.088 1.00 43.44 107 CYS A O 1
ATOM 874 N N . GLY A 1 108 ? 16.608 -13.736 -26.062 1.00 44.47 108 GLY A N 1
ATOM 875 C CA . GLY A 1 108 ? 17.668 -13.648 -27.074 1.00 44.47 108 GLY A CA 1
ATOM 876 C C . GLY A 1 108 ? 18.711 -14.770 -27.049 1.00 44.47 108 GLY A C 1
ATOM 877 O O . GLY A 1 108 ? 19.741 -14.637 -27.699 1.00 44.47 108 GLY A O 1
ATOM 878 N N . SER A 1 109 ? 18.485 -15.868 -26.321 1.00 40.34 109 SER A N 1
ATOM 879 C CA . SER A 1 109 ? 19.310 -17.077 -26.441 1.00 40.34 109 SER A CA 1
ATOM 880 C C . SER A 1 109 ? 18.462 -18.210 -27.000 1.00 40.34 109 SER A C 1
ATOM 882 O O . SER A 1 109 ? 17.749 -18.921 -26.290 1.00 40.34 109 SER A O 1
ATOM 884 N N . GLU A 1 110 ? 18.524 -18.275 -28.316 1.00 42.34 110 GLU A N 1
ATOM 885 C CA . GLU A 1 110 ? 18.060 -19.331 -29.183 1.00 42.34 110 GLU A CA 1
ATOM 886 C C . GLU A 1 110 ? 18.435 -20.743 -28.701 1.00 42.34 110 GLU A C 1
ATOM 888 O O . GLU A 1 110 ? 19.529 -20.990 -28.205 1.00 42.34 110 GLU A O 1
ATOM 893 N N . LEU A 1 111 ? 17.484 -21.648 -28.941 1.00 51.69 111 LEU A N 1
ATOM 894 C CA . LEU A 1 111 ? 17.665 -22.963 -29.551 1.00 51.69 111 LEU A CA 1
ATOM 895 C C . LEU A 1 111 ? 18.643 -23.959 -28.889 1.00 51.69 111 LEU A C 1
ATOM 897 O O . LEU A 1 111 ? 19.859 -23.829 -28.926 1.00 51.69 111 LEU A O 1
ATOM 901 N N . ASN A 1 112 ? 18.051 -25.108 -28.541 1.00 48.97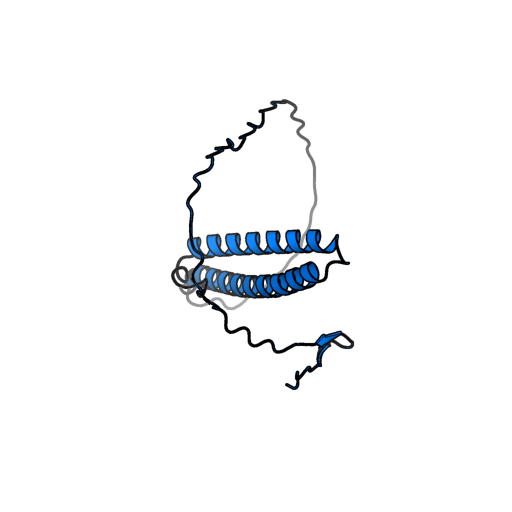 112 ASN A N 1
ATOM 902 C CA . ASN A 1 112 ? 18.649 -26.436 -28.695 1.00 48.97 112 ASN A CA 1
ATOM 903 C C . ASN A 1 112 ? 19.605 -26.917 -27.584 1.00 48.97 112 ASN A C 1
ATOM 905 O O . ASN A 1 112 ? 20.821 -26.869 -27.719 1.00 48.97 112 ASN A O 1
ATOM 909 N N . ALA A 1 113 ? 19.043 -27.536 -26.543 1.00 40.78 113 ALA A N 1
ATOM 910 C CA . ALA A 1 113 ? 19.684 -28.675 -25.885 1.00 40.78 113 ALA A CA 1
ATOM 911 C C . ALA A 1 113 ? 18.625 -29.544 -25.201 1.00 40.78 113 ALA A C 1
ATOM 913 O O . ALA A 1 113 ? 18.153 -29.278 -24.098 1.00 40.78 113 ALA A O 1
ATOM 914 N N . SER A 1 114 ? 18.234 -30.584 -25.927 1.00 42.91 114 SER A N 1
ATOM 915 C CA . SER A 1 114 ? 17.590 -31.771 -25.393 1.00 42.91 114 SER A CA 1
ATOM 916 C C . SER A 1 114 ? 18.547 -32.511 -24.445 1.00 42.91 114 SER A C 1
ATOM 918 O O . SER A 1 114 ? 19.737 -32.609 -24.732 1.00 42.91 114 SER A O 1
ATOM 920 N N . ALA A 1 115 ? 17.967 -33.115 -23.407 1.00 45.69 115 ALA A N 1
ATOM 921 C CA . ALA A 1 115 ? 18.474 -34.258 -22.641 1.00 45.69 115 ALA A CA 1
ATOM 922 C C . ALA A 1 115 ? 19.567 -34.064 -21.561 1.00 45.69 115 ALA A C 1
ATOM 924 O O . ALA A 1 115 ? 20.494 -33.274 -21.676 1.00 45.69 115 ALA A O 1
ATOM 925 N N . ALA A 1 116 ? 19.441 -34.951 -20.560 1.00 40.38 116 ALA A N 1
ATOM 926 C CA . ALA A 1 116 ? 20.346 -35.305 -19.457 1.00 40.38 116 ALA A CA 1
ATOM 927 C C . ALA A 1 116 ? 20.317 -34.364 -18.230 1.00 40.38 116 ALA A C 1
ATOM 929 O O . ALA A 1 116 ? 20.830 -33.258 -18.246 1.00 40.38 116 ALA A O 1
ATOM 930 N N . ALA A 1 117 ? 19.564 -34.701 -17.178 1.00 46.75 117 ALA A N 1
ATOM 931 C CA . ALA A 1 117 ? 19.900 -35.678 -16.130 1.00 46.75 117 ALA A CA 1
ATOM 932 C C . ALA A 1 117 ? 20.942 -35.170 -15.115 1.00 46.75 117 ALA A C 1
ATOM 934 O O . ALA A 1 117 ? 22.100 -34.966 -15.465 1.00 46.75 117 ALA A O 1
ATOM 935 N N . SER A 1 118 ? 20.514 -35.113 -13.844 1.00 40.84 118 SER A N 1
ATOM 936 C CA . SER A 1 118 ? 21.235 -35.540 -12.622 1.00 40.84 118 SER A CA 1
ATOM 937 C C . SER A 1 118 ? 21.147 -34.537 -11.462 1.00 40.84 118 SER A C 1
ATOM 939 O O . SER A 1 118 ? 21.773 -33.483 -11.463 1.00 40.84 118 SER A O 1
ATOM 941 N N . LEU A 1 119 ? 20.395 -34.939 -10.431 1.00 46.03 119 LEU A N 1
ATOM 942 C CA . LEU A 1 119 ? 20.683 -34.659 -9.016 1.00 46.03 119 LEU A CA 1
ATOM 943 C C . LEU A 1 119 ? 22.030 -35.336 -8.655 1.00 46.03 119 LEU A C 1
ATOM 945 O O . LEU A 1 119 ? 22.333 -36.363 -9.271 1.00 46.03 119 LEU A O 1
ATOM 949 N N . PRO A 1 120 ? 22.825 -34.846 -7.677 1.00 53.25 120 PRO A N 1
ATOM 950 C CA . PRO A 1 120 ? 22.526 -35.141 -6.270 1.00 53.25 120 PRO A CA 1
ATOM 951 C C . PRO A 1 120 ? 22.941 -34.090 -5.214 1.00 53.25 120 PRO A C 1
ATOM 953 O O . PRO A 1 120 ? 23.865 -33.299 -5.365 1.00 53.25 120 PRO A O 1
ATOM 956 N N . SER A 1 121 ? 22.218 -34.196 -4.097 1.00 46.00 121 SER A N 1
ATOM 957 C CA . SER A 1 121 ? 22.568 -33.973 -2.686 1.00 46.00 121 SER A CA 1
ATOM 958 C C . SER A 1 121 ? 24.061 -33.884 -2.314 1.00 46.00 121 SER A C 1
ATOM 960 O O . SER A 1 121 ? 24.832 -34.758 -2.709 1.00 46.00 121 SER A O 1
ATOM 962 N N . SER A 1 122 ? 24.430 -32.963 -1.407 1.00 46.53 122 SER A N 1
ATOM 963 C CA . SER A 1 122 ? 24.983 -33.293 -0.070 1.00 46.53 122 SER A CA 1
ATOM 964 C C . SER A 1 122 ? 25.393 -32.071 0.768 1.00 46.53 122 SER A C 1
ATOM 96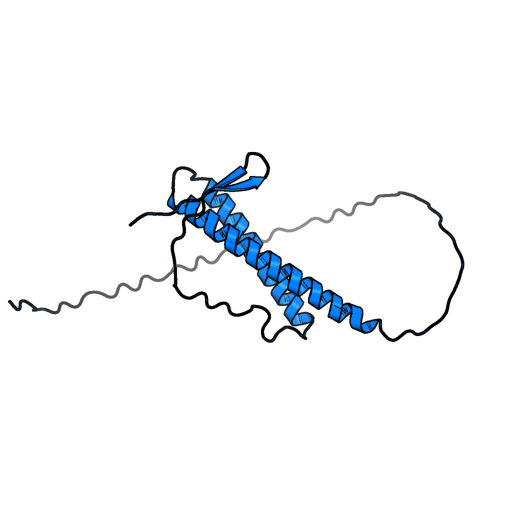6 O O . SER A 1 122 ? 25.832 -31.039 0.273 1.00 46.53 122 SER A O 1
ATOM 968 N N . SER A 1 123 ? 25.224 -32.275 2.070 1.00 49.62 123 SER A N 1
ATOM 969 C CA . SER A 1 123 ? 25.494 -31.485 3.271 1.00 49.62 123 SER A CA 1
ATOM 970 C C . SER A 1 123 ? 26.973 -31.126 3.504 1.00 49.62 123 SER A C 1
ATOM 972 O O . SER A 1 123 ? 27.846 -31.816 2.992 1.00 49.62 123 SER A O 1
ATOM 974 N N . ILE A 1 124 ? 27.249 -30.148 4.385 1.00 47.94 124 ILE A N 1
ATOM 975 C CA . ILE A 1 124 ? 28.024 -30.291 5.647 1.00 47.94 124 ILE A CA 1
ATOM 976 C C . ILE A 1 124 ? 28.193 -28.913 6.328 1.00 47.94 124 ILE A C 1
ATOM 978 O O . ILE A 1 124 ? 28.455 -27.895 5.695 1.00 47.94 124 ILE A O 1
ATOM 982 N N . ALA A 1 125 ? 27.994 -28.923 7.647 1.00 48.00 125 ALA A N 1
ATOM 983 C CA . ALA A 1 125 ? 28.190 -27.843 8.610 1.00 48.00 125 ALA A CA 1
ATOM 984 C C . ALA A 1 125 ? 29.661 -27.408 8.758 1.00 48.00 125 ALA A C 1
ATOM 986 O O . ALA A 1 125 ? 30.544 -28.179 8.406 1.00 48.00 125 ALA A O 1
ATOM 987 N N . THR A 1 126 ? 29.915 -26.237 9.368 1.00 46.62 126 THR A N 1
ATOM 988 C CA . THR A 1 126 ? 30.940 -25.982 10.420 1.00 46.62 126 THR A CA 1
ATOM 989 C C . THR A 1 126 ? 31.043 -24.467 10.694 1.00 46.62 126 THR A C 1
ATOM 991 O O . THR A 1 126 ? 31.489 -23.698 9.850 1.00 46.62 126 THR A O 1
ATOM 994 N N . ALA A 1 127 ? 30.604 -24.041 11.885 1.00 47.41 127 ALA A N 1
ATOM 995 C CA . ALA A 1 127 ? 31.034 -22.8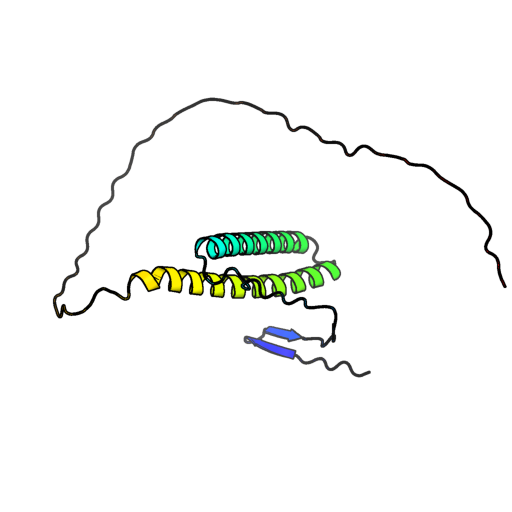05 12.568 1.00 47.41 127 ALA A CA 1
ATOM 996 C C . ALA A 1 127 ? 32.385 -23.074 13.288 1.00 47.41 127 ALA A C 1
ATOM 998 O O . ALA A 1 127 ? 32.816 -24.225 13.245 1.00 47.41 127 ALA A O 1
ATOM 999 N N . PRO A 1 128 ? 33.037 -22.170 14.057 1.00 62.22 128 PRO A N 1
ATOM 1000 C CA . PRO A 1 128 ? 32.792 -20.749 14.344 1.00 62.22 128 PRO A CA 1
ATOM 1001 C C . PRO A 1 128 ? 34.077 -19.879 14.230 1.00 62.22 128 PRO A C 1
ATOM 1003 O O . PRO A 1 128 ? 35.188 -20.394 14.122 1.00 62.22 128 PRO A O 1
ATOM 1006 N N . SER A 1 129 ? 33.973 -18.554 14.381 1.00 46.34 129 SER A N 1
ATOM 1007 C CA . SER A 1 129 ? 34.998 -17.808 15.132 1.00 46.34 129 SER A CA 1
ATOM 1008 C C . SER A 1 129 ? 34.566 -16.392 15.487 1.00 46.34 129 SER A C 1
ATOM 1010 O O . SER A 1 129 ? 34.029 -15.648 14.672 1.00 46.34 129 SER A O 1
ATOM 1012 N N . ALA A 1 130 ? 34.814 -16.070 16.751 1.00 49.75 130 ALA A N 1
ATOM 1013 C CA . ALA A 1 130 ? 34.563 -14.802 17.398 1.00 49.75 130 ALA A CA 1
ATOM 1014 C C . ALA A 1 130 ? 35.602 -13.752 16.990 1.00 49.75 130 ALA A C 1
ATOM 1016 O O . ALA A 1 130 ? 36.793 -14.047 16.940 1.00 49.75 130 ALA A O 1
ATOM 1017 N N . VAL A 1 131 ? 35.165 -12.504 16.827 1.00 61.16 131 VAL A N 1
ATOM 1018 C CA . VAL A 1 131 ? 36.032 -11.340 17.023 1.00 61.16 131 VAL A CA 1
ATOM 1019 C C . VAL A 1 131 ? 35.288 -10.355 17.913 1.00 61.16 131 VAL A C 1
ATOM 1021 O O . VAL A 1 131 ? 34.288 -9.755 17.531 1.00 61.16 131 VAL A O 1
ATOM 1024 N N . VAL A 1 132 ? 35.797 -10.240 19.135 1.00 54.88 132 VAL A N 1
ATOM 1025 C CA . VAL A 1 132 ? 35.534 -9.145 20.061 1.00 54.88 132 VAL A CA 1
ATOM 1026 C C . VAL A 1 132 ? 36.243 -7.910 19.507 1.00 54.88 132 VAL A C 1
ATOM 1028 O O . VAL A 1 132 ? 37.465 -7.923 19.338 1.00 54.88 132 VAL A O 1
ATOM 1031 N N . HIS A 1 133 ? 35.503 -6.834 19.257 1.00 56.12 133 HIS A N 1
ATOM 1032 C CA . HIS A 1 133 ? 36.090 -5.501 19.261 1.00 56.12 133 HIS A CA 1
ATOM 1033 C C . HIS A 1 133 ? 35.201 -4.521 20.018 1.00 56.12 133 HIS A C 1
ATOM 1035 O O . HIS A 1 133 ? 33.986 -4.458 19.848 1.00 56.12 133 HIS A O 1
ATOM 1041 N N . THR A 1 134 ? 35.881 -3.828 20.915 1.00 42.84 134 THR A N 1
ATOM 1042 C CA . THR A 1 134 ? 35.413 -2.955 21.982 1.00 42.84 134 THR A CA 1
ATOM 1043 C C . THR A 1 134 ? 35.569 -1.497 21.537 1.00 42.84 134 THR A C 1
ATOM 1045 O O . THR A 1 134 ? 36.410 -1.220 20.686 1.00 42.84 134 THR A O 1
ATOM 1048 N N . GLN A 1 135 ? 34.854 -0.590 22.221 1.00 48.16 135 GLN A N 1
ATOM 1049 C CA . GLN A 1 135 ? 34.978 0.884 22.211 1.00 48.16 135 GLN A CA 1
ATOM 1050 C C . GLN A 1 135 ? 34.340 1.610 21.006 1.00 48.16 135 GLN A C 1
ATOM 1052 O O . GLN A 1 135 ? 34.376 1.128 19.889 1.00 48.16 135 GLN A O 1
ATOM 1057 N N . ALA A 1 136 ? 33.723 2.786 21.140 1.00 50.81 136 ALA A N 1
ATOM 1058 C CA . ALA A 1 136 ? 33.592 3.704 22.266 1.00 50.81 136 ALA A CA 1
ATOM 1059 C C . ALA A 1 136 ? 32.326 4.563 22.106 1.00 50.81 136 ALA A C 1
ATOM 1061 O O . ALA A 1 136 ? 31.824 4.795 21.008 1.00 50.81 136 ALA A O 1
ATOM 1062 N N . SER A 1 137 ? 31.855 5.053 23.244 1.00 56.59 137 SER A N 1
ATOM 1063 C CA . SER A 1 137 ? 30.837 6.075 23.430 1.00 56.59 137 SER A CA 1
ATOM 1064 C C . SER A 1 137 ? 31.137 7.369 22.665 1.00 56.59 137 SER A C 1
ATOM 1066 O O . SER A 1 137 ? 32.225 7.925 22.797 1.00 56.59 137 SER A O 1
ATOM 1068 N N . SER A 1 138 ? 30.128 7.936 22.007 1.00 60.66 138 SER A N 1
ATOM 1069 C CA . SER A 1 138 ? 30.002 9.390 21.863 1.00 60.66 138 SER A CA 1
ATOM 1070 C C . SER A 1 138 ? 28.535 9.786 21.702 1.00 60.66 138 SER A C 1
ATOM 1072 O O . SER A 1 138 ? 27.913 9.747 20.645 1.00 60.66 138 SER A O 1
ATOM 1074 N N . SER A 1 139 ? 27.978 10.177 22.840 1.00 54.59 139 SER A N 1
ATOM 1075 C CA . SER A 1 139 ? 26.845 11.077 22.985 1.00 54.59 139 SER A CA 1
ATOM 1076 C C . SER A 1 139 ? 26.971 12.288 22.055 1.00 54.59 139 SER A C 1
ATOM 1078 O O . SER A 1 139 ? 27.850 13.122 22.258 1.00 54.59 139 SER A O 1
ATOM 1080 N N . THR A 1 140 ? 26.064 12.417 21.085 1.00 58.69 140 THR A N 1
ATOM 1081 C CA . THR A 1 140 ? 25.810 13.691 20.397 1.00 58.69 140 THR A CA 1
ATOM 1082 C C . THR A 1 140 ? 24.352 14.083 20.579 1.00 58.69 140 THR A C 1
ATOM 1084 O O . THR A 1 140 ? 23.432 13.582 19.940 1.00 58.69 140 THR A O 1
ATOM 1087 N N . SER A 1 141 ? 24.202 14.954 21.566 1.00 57.69 141 SER A N 1
ATOM 1088 C CA . SER A 1 141 ? 23.201 15.981 21.803 1.00 57.69 141 SER A CA 1
ATOM 1089 C C . SER A 1 141 ? 22.205 16.260 20.673 1.00 57.69 141 SER A C 1
ATOM 1091 O O . SER A 1 141 ? 22.542 16.688 19.574 1.00 57.69 141 SER A O 1
ATOM 1093 N N . ARG A 1 142 ? 20.943 16.097 21.054 1.00 56.94 142 ARG A N 1
ATOM 1094 C CA . ARG A 1 142 ? 19.699 16.506 20.406 1.00 56.94 142 ARG A CA 1
ATOM 1095 C C . ARG A 1 142 ? 19.552 18.040 20.474 1.00 56.94 142 ARG A C 1
ATOM 1097 O O . ARG A 1 142 ? 19.405 18.549 21.585 1.00 56.94 142 ARG A O 1
ATOM 1104 N N . PRO A 1 143 ? 19.553 18.796 19.361 1.00 61.16 143 PRO A N 1
ATOM 1105 C CA . PRO A 1 143 ? 19.105 20.182 19.392 1.00 61.16 143 PRO A CA 1
ATOM 1106 C C . PRO A 1 143 ? 17.573 20.227 19.445 1.00 61.16 143 PRO A C 1
ATOM 1108 O O . PRO A 1 143 ? 16.865 19.773 18.546 1.00 61.16 143 PRO A O 1
ATOM 1111 N N . LEU A 1 144 ? 17.078 20.751 20.563 1.00 53.09 144 LEU A N 1
ATOM 1112 C CA . LEU A 1 144 ? 15.691 21.102 20.825 1.00 53.09 144 LEU A CA 1
ATOM 1113 C C . LEU A 1 144 ? 15.351 22.345 19.990 1.00 53.09 144 LEU A C 1
ATOM 1115 O O . LEU A 1 144 ? 15.667 23.460 20.393 1.00 53.09 144 LEU A O 1
ATOM 1119 N N . ASN A 1 145 ? 14.748 22.162 18.815 1.00 53.59 145 ASN A N 1
ATOM 1120 C CA . ASN A 1 145 ? 14.244 23.286 18.031 1.00 53.59 145 ASN A CA 1
ATOM 1121 C C . ASN A 1 145 ? 12.868 23.681 18.593 1.00 53.59 145 ASN A C 1
ATOM 1123 O O . ASN A 1 145 ? 11.858 23.038 18.307 1.00 53.59 145 ASN A O 1
ATOM 1127 N N . GLN A 1 146 ? 12.861 24.684 19.472 1.00 57.53 146 GLN A N 1
ATOM 1128 C CA . GLN A 1 146 ? 11.650 25.362 19.926 1.00 57.53 146 GLN A CA 1
ATOM 1129 C C . GLN A 1 146 ? 10.984 26.067 18.733 1.00 57.53 146 GLN A C 1
ATOM 1131 O O . GLN A 1 146 ? 11.662 26.817 18.030 1.00 57.53 146 GLN A O 1
ATOM 1136 N N . PRO A 1 147 ? 9.671 25.902 18.511 1.00 61.88 147 PRO A N 1
ATOM 1137 C CA . PRO A 1 147 ? 8.922 26.858 17.715 1.00 61.88 147 PRO A CA 1
ATOM 1138 C C . PRO A 1 147 ? 8.817 28.168 18.502 1.00 61.88 147 PRO A C 1
ATOM 1140 O O . PRO A 1 147 ? 8.208 28.219 19.574 1.00 61.88 147 PRO A O 1
ATOM 1143 N N . SER A 1 148 ? 9.431 29.223 17.969 1.00 61.50 148 SER A N 1
ATOM 1144 C CA . SER A 1 148 ? 9.215 30.592 18.420 1.00 61.50 148 SER A CA 1
ATOM 1145 C C . SER A 1 148 ? 7.729 30.921 18.324 1.00 61.50 148 SER A C 1
ATOM 1147 O O . SER A 1 148 ? 7.131 30.878 17.249 1.00 61.50 148 SER A O 1
ATOM 1149 N N . GLN A 1 149 ? 7.142 31.238 19.472 1.00 51.94 149 GLN A N 1
ATOM 1150 C CA . GLN A 1 149 ? 5.853 31.897 19.567 1.00 51.94 149 GLN A CA 1
ATOM 1151 C C . GLN A 1 149 ? 6.019 33.316 19.019 1.00 51.94 149 GLN A C 1
ATOM 1153 O O . GLN A 1 149 ? 6.594 34.172 19.686 1.00 51.94 149 GLN A O 1
ATOM 1158 N N . SER A 1 150 ? 5.524 33.563 17.809 1.00 60.75 150 SER A N 1
ATOM 1159 C CA . SER A 1 150 ? 5.167 34.915 17.387 1.00 60.75 150 SER A CA 1
ATOM 1160 C C . SER A 1 150 ? 3.711 35.131 17.759 1.00 60.75 150 SER A C 1
ATOM 1162 O O . SER A 1 150 ? 2.787 34.781 17.030 1.00 60.75 150 SER A O 1
ATOM 1164 N N . SER A 1 151 ? 3.532 35.648 18.965 1.00 52.69 151 SER A N 1
ATOM 1165 C CA . SER A 1 151 ? 2.372 36.429 19.354 1.00 52.69 151 SER A CA 1
ATOM 1166 C C . SER A 1 151 ? 2.324 37.688 18.489 1.00 52.69 151 SER A C 1
ATOM 1168 O O . SER A 1 151 ? 3.126 38.596 18.702 1.00 52.69 151 SER A O 1
ATOM 1170 N N . GLU A 1 152 ? 1.390 37.747 17.541 1.00 62.47 152 GLU A N 1
ATOM 1171 C CA . GLU A 1 152 ? 0.922 39.016 16.987 1.00 62.47 152 GLU A CA 1
ATOM 1172 C C . GLU A 1 152 ? -0.518 39.254 17.434 1.00 62.47 152 GLU A C 1
ATOM 1174 O O . GLU A 1 152 ? -1.440 38.465 17.232 1.00 62.47 152 GLU A O 1
ATOM 1179 N N . SER A 1 153 ? -0.608 40.338 18.181 1.00 56.69 153 SER A N 1
ATOM 1180 C CA . SER A 1 153 ? -1.728 40.937 18.869 1.00 56.69 153 SER A CA 1
ATOM 1181 C C . SER A 1 153 ? -2.738 41.573 17.918 1.00 56.69 153 SER A C 1
ATOM 1183 O O . SER A 1 153 ? -2.361 42.201 16.938 1.00 56.69 153 SER A O 1
ATOM 1185 N N . ALA A 1 154 ? -4.005 41.433 18.309 1.00 52.97 154 ALA A N 1
ATOM 1186 C CA . ALA A 1 154 ? -5.094 42.406 18.252 1.00 52.97 154 ALA A CA 1
ATOM 1187 C C . ALA A 1 154 ? -5.041 43.522 17.189 1.00 52.97 154 ALA A C 1
ATOM 1189 O O . ALA A 1 154 ? -4.197 44.417 17.216 1.00 52.97 154 ALA A O 1
ATOM 1190 N N . SER A 1 155 ? -6.090 43.569 16.372 1.00 56.53 155 SER A N 1
ATOM 1191 C CA . SER A 1 155 ? -6.684 44.834 15.937 1.00 56.53 155 SER A CA 1
ATOM 1192 C C . SER A 1 155 ? -8.197 44.667 15.951 1.00 56.53 155 SER A C 1
ATOM 1194 O O . SER A 1 155 ? -8.739 43.819 15.245 1.00 56.53 155 SER A O 1
ATOM 1196 N N . ASP A 1 156 ? -8.830 45.432 16.831 1.00 52.91 156 ASP A N 1
ATOM 1197 C CA . ASP A 1 156 ? -10.239 45.796 16.799 1.00 52.91 156 ASP A CA 1
ATOM 1198 C C . ASP A 1 156 ? -10.640 46.343 15.420 1.00 52.91 156 ASP A C 1
ATOM 1200 O O . ASP A 1 156 ? -9.908 47.154 14.866 1.00 52.91 156 ASP A O 1
ATOM 1204 N N . ASP A 1 157 ? -11.797 45.934 14.900 1.00 59.16 157 ASP A N 1
ATOM 1205 C CA . ASP A 1 157 ? -12.635 46.714 13.969 1.00 59.16 157 ASP A CA 1
ATOM 1206 C C . ASP A 1 157 ? -13.970 45.950 13.834 1.00 59.16 157 ASP A C 1
ATOM 1208 O O . ASP A 1 157 ? -14.018 44.832 13.325 1.00 59.16 157 ASP A O 1
ATOM 1212 N N . ASP A 1 158 ? -14.992 46.288 14.613 1.00 58.28 158 ASP A N 1
ATOM 1213 C CA . ASP A 1 158 ? -15.941 47.399 14.449 1.00 58.28 158 ASP A CA 1
ATOM 1214 C C . ASP A 1 158 ? -17.178 47.019 13.609 1.00 58.28 158 ASP A C 1
ATOM 1216 O O . ASP A 1 158 ? -17.107 46.386 12.561 1.00 58.28 158 ASP A O 1
ATOM 1220 N N . GLY A 1 159 ? -18.330 47.407 14.160 1.00 51.75 159 GLY A N 1
ATOM 1221 C CA . GLY A 1 159 ? -19.574 47.759 13.477 1.00 51.75 159 GLY A CA 1
ATOM 1222 C C . GLY A 1 159 ? -20.136 46.854 12.378 1.00 51.75 159 GLY A C 1
ATOM 1223 O O . GLY A 1 159 ? -19.747 46.935 11.218 1.00 51.75 159 GLY A O 1
ATOM 1224 N N . GLY A 1 160 ? -21.225 46.140 12.683 1.00 57.00 160 GLY A N 1
ATOM 1225 C CA . GLY A 1 160 ? -21.997 45.462 11.638 1.00 57.00 160 GLY A CA 1
ATOM 1226 C C . GLY A 1 160 ? -23.415 45.039 11.997 1.00 57.00 160 GLY A C 1
ATOM 1227 O O . GLY A 1 160 ? -23.848 43.975 11.570 1.00 57.00 160 GLY A O 1
ATOM 1228 N N . LEU A 1 161 ? -24.138 45.836 12.785 1.00 61.00 161 LEU A N 1
ATOM 1229 C CA . LEU A 1 161 ? -25.581 45.680 12.969 1.00 61.00 161 LEU A CA 1
ATOM 1230 C C . LEU A 1 161 ? -26.290 46.233 11.722 1.00 61.00 161 LEU A C 1
ATOM 1232 O O . LEU A 1 161 ? -26.322 47.446 11.531 1.00 61.00 161 LEU A O 1
ATOM 1236 N N . TYR A 1 162 ? -26.868 45.368 10.891 1.00 58.38 162 TYR A N 1
ATOM 1237 C CA . TYR A 1 162 ? -27.939 45.752 9.972 1.00 58.38 162 TYR A CA 1
ATOM 1238 C C . TYR A 1 162 ? -29.084 44.748 10.104 1.00 58.38 162 TYR A C 1
ATOM 1240 O O . TYR A 1 162 ? -28.859 43.540 10.157 1.00 58.38 162 TYR 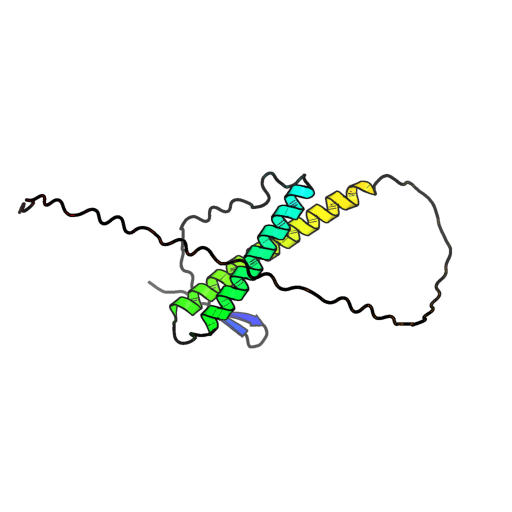A O 1
ATOM 1248 N N . LEU A 1 163 ? -30.271 45.336 10.264 1.00 65.62 163 LEU A N 1
ATOM 1249 C CA . LEU A 1 163 ? -31.586 44.756 10.544 1.00 65.62 163 LEU A CA 1
ATOM 1250 C C . LEU A 1 163 ? -31.973 43.566 9.661 1.00 65.62 163 LEU A C 1
ATOM 1252 O O . LEU A 1 163 ? -31.703 43.628 8.441 1.00 65.62 163 LEU A O 1
#

Foldseek 3Di:
DDFDWDWDDPDVPDIDTDTPDPPPPDPPPPPLPPPCLQPLVSLVVLLVVLVVVLVVLVVLLVVLVVCVVDVVSVVSNVVSVVVSVVSVVSSVVSVVSSVVNVCVVPPPDDDDDDDDDDDDDDDDDDDDDDDDDDDDDDDDDDDDDDDDDPDDDDDDDDDDDDD

Sequence (163 aa):
MDIDDYEEELMPGVYLTRHRRSNTANQRTRNPMKGIEDSYELLEIESLRLKNSVKLLLQSNQQMREFPEDPDLKIAIAENVIIINRQFEAIRTIEARMKDLAGTGRCGSELNASAAASLPSSSIATAPSAVVHTQASSSTSRPLNQPSQSSESASDDDGGLYL

Secondary structure (DSSP, 8-state):
-----EEEEEETTEEEEE------S------TTTTTTT-HHHHHHHHHHHHHHHHHHHHHHHHHTT-TT-HHHHHHHHHHHHHHHHHHHHHHHHHHHHHHHHHGGGTT-------------------------------------------------------

Radius of gyration: 29.05 Å; chains: 1; bounding box: 71×83×53 Å

pLDDT: mean 71.12, std 20.19, range [40.34, 97.88]